Protein AF-A0A920TYU2-F1 (afdb_monomer_lite)

Sequence (42 aa):
MKSVRGMLPKTKLGNAMIKKLRVFSGPDHTHEAQAPKLWRYN

pLDDT: mean 92.22, std 6.38, range [64.5, 97.5]

Structure (mmCIF, N/CA/C/O backbone):
data_AF-A0A920TYU2-F1
#
_entry.id   AF-A0A920TYU2-F1
#
loop_
_atom_site.group_PDB
_atom_site.id
_atom_site.type_symbol
_atom_site.label_atom_id
_atom_site.label_alt_id
_atom_site.label_comp_id
_atom_site.label_asym_id
_atom_site.label_entity_id
_atom_site.label_seq_id
_atom_site.pdbx_PDB_ins_code
_atom_site.Cartn_x
_atom_site.Cartn_y
_atom_site.Cartn_z
_atom_site.occupancy
_atom_site.B_iso_or_equiv
_atom_site.auth_seq_id
_atom_site.auth_comp_id
_atom_site.auth_asym_id
_atom_site.auth_atom_id
_atom_site.pdbx_PDB_model_num
ATOM 1 N N . MET A 1 1 ? -4.858 3.615 -3.431 1.00 64.50 1 MET A N 1
ATOM 2 C CA . MET A 1 1 ? -4.713 3.085 -2.048 1.00 64.50 1 MET A CA 1
ATOM 3 C C . MET A 1 1 ? -5.990 3.120 -1.197 1.00 64.50 1 MET A C 1
ATOM 5 O O . MET A 1 1 ? -6.016 2.440 -0.177 1.00 64.50 1 MET A O 1
ATOM 9 N N . LYS A 1 2 ? -7.046 3.871 -1.569 1.00 77.88 2 LYS A N 1
ATOM 10 C CA . LYS A 1 2 ? -8.269 3.980 -0.747 1.00 77.88 2 LYS A CA 1
ATOM 11 C C . LYS A 1 2 ? -9.025 2.651 -0.588 1.00 77.88 2 LYS A C 1
ATOM 13 O O . LYS A 1 2 ? -9.419 2.345 0.530 1.00 77.88 2 LYS A O 1
ATOM 18 N N . SER A 1 3 ? -9.143 1.849 -1.649 1.00 91.25 3 SER A N 1
ATOM 19 C CA . SER A 1 3 ? -9.915 0.597 -1.622 1.00 91.25 3 SER A CA 1
ATOM 20 C C . SER A 1 3 ? -9.343 -0.420 -0.62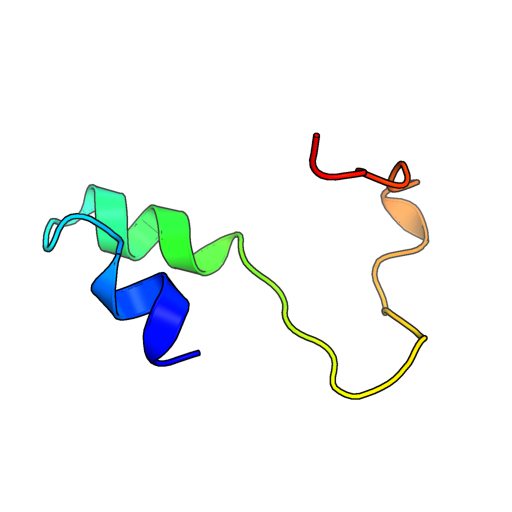9 1.00 91.25 3 SER A C 1
ATOM 22 O O . SER A 1 3 ? -10.006 -0.763 0.340 1.00 91.25 3 SER A O 1
ATOM 24 N N . VAL A 1 4 ? -8.070 -0.808 -0.779 1.00 92.44 4 VAL A N 1
ATOM 25 C CA . VAL A 1 4 ? -7.440 -1.804 0.112 1.00 92.44 4 VAL A CA 1
ATOM 26 C C . VAL A 1 4 ? -7.349 -1.313 1.561 1.00 92.44 4 VAL A C 1
ATOM 28 O O . VAL A 1 4 ? -7.580 -2.085 2.485 1.00 92.44 4 VAL A O 1
ATOM 31 N N . ARG A 1 5 ? -7.088 -0.016 1.791 1.00 92.19 5 ARG A N 1
ATOM 32 C CA . ARG A 1 5 ? -7.081 0.551 3.151 1.00 92.19 5 ARG A CA 1
ATOM 33 C C . ARG A 1 5 ? -8.454 0.462 3.826 1.00 92.19 5 ARG A C 1
ATOM 35 O O . ARG A 1 5 ? -8.503 0.275 5.035 1.00 92.19 5 ARG A O 1
ATOM 42 N N . GLY A 1 6 ? -9.541 0.594 3.064 1.00 94.75 6 GLY A N 1
ATOM 43 C CA . GLY A 1 6 ? -10.908 0.437 3.566 1.00 94.75 6 GLY A CA 1
ATOM 44 C C . GLY A 1 6 ? -11.272 -1.005 3.933 1.00 94.75 6 GLY A C 1
ATOM 45 O O . GLY A 1 6 ? -12.145 -1.204 4.768 1.00 94.75 6 GLY A O 1
ATOM 46 N N . MET A 1 7 ? -10.578 -1.991 3.356 1.00 96.69 7 MET A N 1
ATOM 47 C CA . MET A 1 7 ? -10.796 -3.421 3.613 1.00 96.69 7 MET A CA 1
ATOM 48 C C . MET A 1 7 ? -10.014 -3.948 4.827 1.00 96.69 7 MET A C 1
ATOM 50 O O . MET A 1 7 ? -10.243 -5.074 5.258 1.00 96.69 7 MET A O 1
ATOM 54 N N . LEU A 1 8 ? -9.083 -3.164 5.384 1.00 95.69 8 LEU A N 1
ATOM 55 C CA . LEU A 1 8 ? -8.311 -3.559 6.563 1.00 95.69 8 LEU A CA 1
ATOM 56 C C . LEU A 1 8 ? -9.006 -3.146 7.875 1.00 95.69 8 LEU A C 1
ATOM 58 O O . LEU A 1 8 ? -9.659 -2.100 7.927 1.00 95.69 8 LEU A O 1
ATOM 62 N N . PRO A 1 9 ? -8.799 -3.897 8.976 1.00 96.56 9 PRO A N 1
ATOM 63 C CA . PRO A 1 9 ? -9.277 -3.502 10.297 1.00 96.56 9 PRO A CA 1
ATOM 64 C C . PRO A 1 9 ? -8.696 -2.150 10.729 1.00 96.56 9 PRO A C 1
ATOM 66 O O . PRO A 1 9 ? -7.497 -1.900 10.591 1.00 96.56 9 PRO A O 1
ATOM 69 N N . LYS A 1 10 ? -9.520 -1.284 11.328 1.00 95.12 10 LYS A N 1
ATOM 70 C CA . LYS A 1 10 ? -9.103 0.043 11.819 1.00 95.12 10 LYS A CA 1
ATOM 71 C C . LYS A 1 10 ? -8.393 -0.044 13.178 1.00 95.12 10 LYS A C 1
ATOM 73 O O . LYS A 1 10 ? -8.816 0.560 14.157 1.00 95.12 10 LYS A O 1
ATOM 78 N N . THR A 1 11 ? -7.313 -0.818 13.242 1.00 97.50 11 THR A N 1
ATOM 79 C CA . THR A 1 11 ? -6.514 -1.056 14.454 1.00 97.50 11 THR A CA 1
ATOM 80 C C . THR A 1 11 ? -5.049 -0.672 14.234 1.00 97.50 11 THR A C 1
AT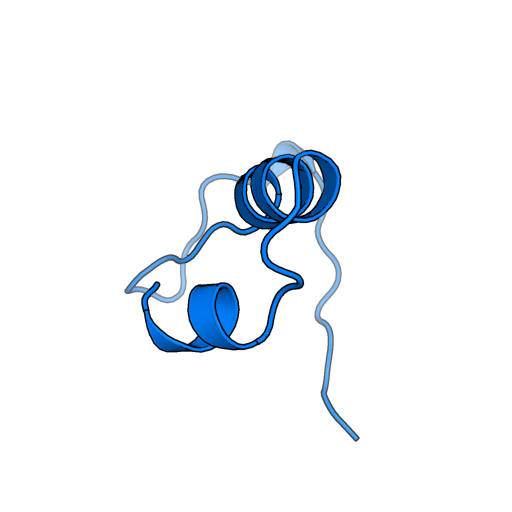OM 82 O O . THR A 1 11 ? -4.605 -0.446 13.104 1.00 97.50 11 THR A O 1
ATOM 85 N N . LYS A 1 12 ? -4.252 -0.629 15.313 1.00 97.50 12 LYS A N 1
ATOM 86 C CA . LYS A 1 12 ? -2.793 -0.427 15.217 1.00 97.50 12 LYS A CA 1
ATOM 87 C C . LYS A 1 12 ? -2.132 -1.478 14.311 1.00 97.50 12 LYS A C 1
ATOM 89 O O . LYS A 1 12 ? -1.260 -1.130 13.519 1.00 97.50 12 LYS A O 1
ATOM 94 N N . LEU A 1 13 ? -2.597 -2.730 14.374 1.00 96.69 13 LEU A N 1
ATOM 95 C CA . LEU A 1 13 ? -2.118 -3.811 13.512 1.00 96.69 13 LEU A CA 1
ATOM 96 C C . LEU A 1 13 ? -2.508 -3.587 12.045 1.00 96.69 13 LEU A C 1
ATOM 98 O O . LEU A 1 13 ? -1.649 -3.698 11.176 1.00 96.69 13 LEU A O 1
ATOM 102 N N . GLY A 1 14 ? -3.753 -3.195 11.755 1.00 96.44 14 GLY A N 1
ATOM 103 C CA . GLY A 1 14 ? -4.176 -2.888 10.382 1.00 96.44 14 GLY A CA 1
ATOM 104 C C . GLY A 1 14 ? -3.362 -1.752 9.749 1.00 96.44 14 GLY A C 1
ATOM 105 O O . GLY A 1 14 ? -2.943 -1.841 8.593 1.00 96.44 14 GLY A O 1
ATOM 106 N N . ASN A 1 15 ? -3.016 -0.732 10.541 1.00 95.81 15 ASN A N 1
ATOM 107 C CA . ASN A 1 15 ? -2.104 0.338 10.122 1.00 95.81 15 ASN A CA 1
ATOM 108 C C . ASN A 1 15 ? -0.665 -0.148 9.870 1.00 95.81 15 ASN A C 1
ATOM 110 O O . ASN A 1 15 ? 0.059 0.467 9.088 1.00 95.81 15 ASN A O 1
ATOM 114 N N . ALA A 1 16 ? -0.225 -1.232 10.511 1.00 97.38 16 ALA A N 1
ATOM 115 C CA . ALA A 1 16 ? 1.054 -1.864 10.201 1.00 97.38 16 ALA A CA 1
ATOM 116 C C . ALA A 1 16 ? 0.966 -2.737 8.936 1.00 97.38 16 ALA A C 1
ATOM 118 O O . ALA A 1 16 ? 1.895 -2.735 8.131 1.00 97.38 16 ALA A O 1
ATOM 119 N N . MET A 1 17 ? -0.157 -3.431 8.714 1.00 96.50 17 MET A N 1
ATOM 120 C CA . MET A 1 17 ? -0.375 -4.279 7.535 1.00 96.50 17 MET A CA 1
ATOM 121 C C . MET A 1 17 ? -0.323 -3.477 6.230 1.00 96.50 17 MET A C 1
ATOM 123 O O . MET A 1 17 ? 0.356 -3.894 5.293 1.00 96.50 17 MET A O 1
ATOM 127 N N . ILE A 1 18 ? -0.957 -2.298 6.176 1.00 96.38 18 ILE A N 1
ATOM 128 C CA . ILE A 1 18 ? -0.983 -1.479 4.950 1.00 96.38 18 ILE A CA 1
ATOM 129 C C . ILE A 1 18 ? 0.420 -1.045 4.489 1.00 96.38 18 ILE A C 1
ATOM 131 O O . ILE A 1 18 ? 0.630 -0.834 3.300 1.00 96.38 18 ILE A O 1
ATOM 135 N N . LYS A 1 19 ? 1.407 -0.973 5.396 1.00 94.50 19 LYS A N 1
ATOM 136 C CA . LYS A 1 19 ? 2.797 -0.610 5.061 1.00 94.50 19 LYS A CA 1
ATOM 137 C C . LYS A 1 19 ? 3.515 -1.666 4.209 1.00 94.50 19 LYS A C 1
ATOM 139 O O . LYS A 1 19 ? 4.528 -1.351 3.588 1.00 94.50 19 LYS A O 1
ATOM 144 N N . LYS A 1 20 ? 3.009 -2.905 4.176 1.00 94.19 20 LYS A N 1
ATOM 145 C CA . LYS A 1 20 ? 3.552 -3.993 3.347 1.00 94.19 20 LYS A CA 1
ATOM 146 C C . LYS A 1 20 ? 3.069 -3.928 1.893 1.00 94.19 20 LYS A C 1
ATOM 148 O O . LYS A 1 20 ? 3.690 -4.536 1.031 1.00 94.19 20 LYS A O 1
ATOM 153 N N . LEU A 1 21 ? 1.994 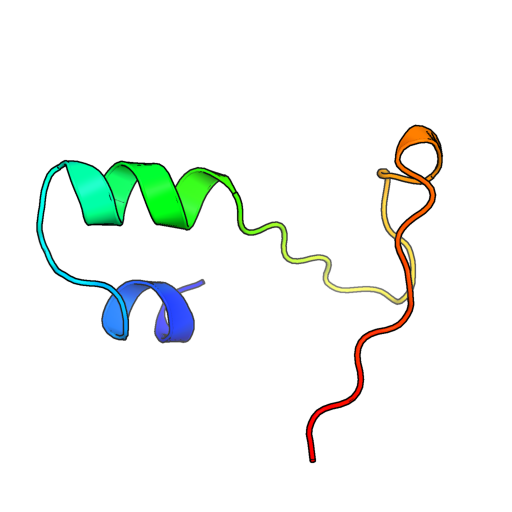-3.188 1.608 1.00 94.31 21 LEU A N 1
ATOM 154 C CA . LEU A 1 21 ? 1.446 -3.056 0.260 1.00 94.31 21 LEU A CA 1
ATOM 155 C C . LEU A 1 21 ? 2.208 -1.992 -0.539 1.00 94.31 21 LEU A C 1
ATOM 157 O O . LEU A 1 21 ? 2.280 -0.832 -0.130 1.00 94.31 21 LEU A O 1
ATOM 161 N N . ARG A 1 22 ? 2.709 -2.368 -1.718 1.00 93.06 22 ARG A N 1
ATOM 162 C CA . ARG A 1 22 ? 3.292 -1.452 -2.707 1.00 93.06 22 ARG A CA 1
ATOM 163 C C . ARG A 1 22 ? 2.463 -1.510 -3.986 1.00 93.06 22 ARG A C 1
ATOM 165 O O . ARG A 1 22 ? 2.136 -2.594 -4.450 1.00 93.06 22 ARG A O 1
ATOM 172 N N . VAL A 1 23 ? 2.077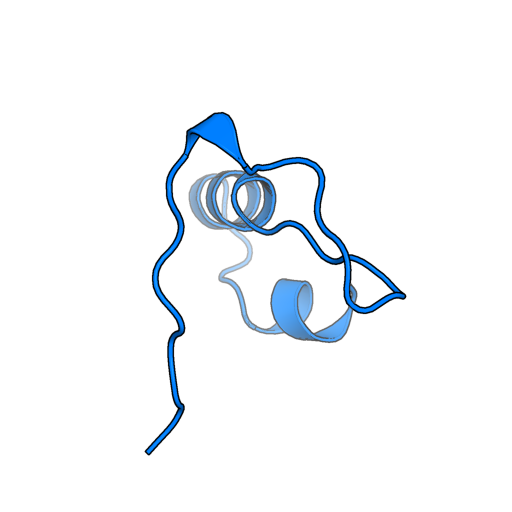 -0.344 -4.501 1.00 92.00 23 VAL A N 1
ATOM 173 C CA . VAL A 1 23 ? 1.258 -0.207 -5.713 1.00 92.00 23 VAL A CA 1
ATOM 174 C C . VAL A 1 23 ? 2.054 0.620 -6.708 1.00 92.00 23 VAL A C 1
ATOM 176 O O . VAL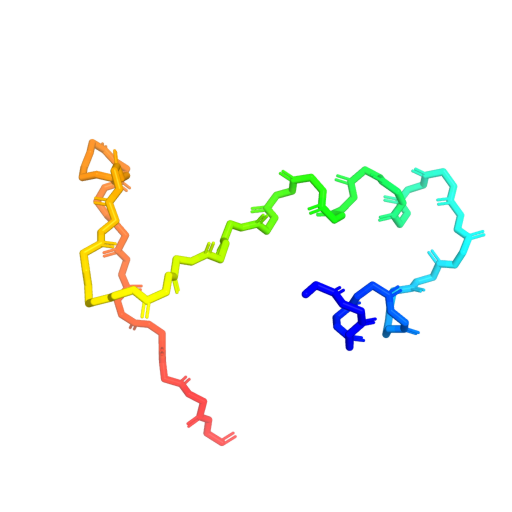 A 1 23 ? 2.422 1.751 -6.395 1.00 92.00 23 VAL A O 1
ATOM 179 N N . PHE A 1 24 ? 2.302 0.047 -7.878 1.00 93.62 24 PHE A N 1
ATOM 180 C CA . PHE A 1 24 ? 2.975 0.690 -9.001 1.00 93.62 24 PHE A CA 1
ATOM 181 C C . PHE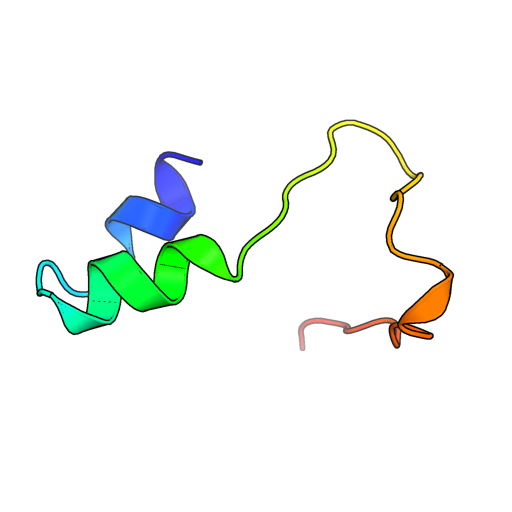 A 1 24 ? 1.938 0.950 -10.101 1.00 93.62 24 PHE A C 1
ATOM 183 O O . PHE A 1 24 ? 0.976 0.195 -10.231 1.00 93.62 24 PHE A O 1
ATOM 190 N N . SER A 1 25 ? 2.077 2.056 -10.833 1.00 93.06 25 SER A N 1
ATOM 191 C CA . SER A 1 25 ? 1.142 2.438 -11.903 1.00 93.06 25 SER A CA 1
ATOM 192 C C . SER A 1 25 ? 1.456 1.776 -13.246 1.00 93.06 25 SER A C 1
ATOM 194 O O . SER A 1 25 ? 0.569 1.695 -14.091 1.00 93.06 25 SER A O 1
ATOM 196 N N . GLY A 1 26 ? 2.702 1.342 -13.444 1.00 92.75 26 GLY A N 1
ATOM 197 C CA . GLY A 1 26 ? 3.180 0.665 -14.649 1.00 92.75 26 GLY A CA 1
ATOM 198 C C . GLY A 1 26 ? 3.428 -0.834 -14.436 1.00 92.75 26 GLY A C 1
ATOM 199 O O . GLY A 1 26 ? 3.162 -1.350 -13.348 1.00 92.75 26 GLY A O 1
ATOM 200 N N . PRO A 1 27 ? 3.940 -1.528 -15.468 1.00 92.81 27 PRO A N 1
ATOM 201 C CA . PRO A 1 27 ? 4.254 -2.955 -15.394 1.00 92.81 27 PRO A CA 1
ATOM 202 C C . PRO A 1 27 ? 5.481 -3.253 -14.517 1.00 92.81 27 PRO A C 1
ATOM 204 O O . PRO A 1 27 ? 5.599 -4.362 -14.000 1.00 92.81 27 PRO A O 1
ATOM 207 N N . ASP A 1 28 ? 6.360 -2.267 -14.325 1.00 92.50 28 ASP A N 1
ATOM 208 C CA . ASP A 1 28 ? 7.628 -2.434 -13.618 1.00 92.50 28 ASP A CA 1
ATOM 209 C C . ASP A 1 28 ? 7.510 -2.161 -12.111 1.00 92.50 28 ASP A C 1
ATOM 211 O O . ASP A 1 28 ? 6.721 -1.327 -11.651 1.00 92.50 28 ASP A O 1
ATOM 215 N N . HIS A 1 29 ? 8.357 -2.833 -11.327 1.00 91.06 29 HIS A N 1
ATOM 216 C CA . HIS A 1 29 ? 8.501 -2.609 -9.889 1.00 91.06 29 HIS A CA 1
ATOM 217 C C . HIS A 1 29 ? 9.977 -2.565 -9.472 1.00 91.06 29 HIS A C 1
ATOM 219 O O . HIS A 1 29 ? 10.812 -3.281 -10.012 1.00 91.06 29 HIS A O 1
ATOM 225 N N . THR A 1 30 ? 10.310 -1.817 -8.420 1.00 94.19 30 THR A N 1
ATOM 226 C CA . THR A 1 30 ? 11.700 -1.685 -7.929 1.00 94.19 30 THR A CA 1
ATOM 227 C C . THR A 1 30 ? 12.178 -2.855 -7.050 1.00 94.19 30 THR A C 1
ATOM 229 O O . THR A 1 30 ? 13.248 -2.793 -6.452 1.00 94.19 30 THR A O 1
ATOM 232 N N . HIS A 1 31 ? 11.381 -3.919 -6.913 1.00 91.81 31 HIS A N 1
ATOM 233 C CA . HIS A 1 31 ? 11.586 -5.015 -5.954 1.00 91.81 31 HIS A CA 1
ATOM 234 C C . HIS A 1 31 ? 12.258 -6.262 -6.561 1.00 91.81 31 HIS A C 1
ATOM 236 O O . HIS A 1 31 ? 11.996 -7.385 -6.133 1.00 91.81 31 HIS A O 1
ATOM 242 N N . GLU A 1 32 ? 13.136 -6.091 -7.547 1.00 91.06 32 GLU A N 1
ATOM 243 C CA . GLU A 1 32 ? 13.786 -7.212 -8.248 1.00 91.06 32 GLU A CA 1
ATOM 244 C C . GLU A 1 32 ? 14.597 -8.114 -7.304 1.00 91.06 32 GLU A C 1
ATOM 246 O O . GLU A 1 32 ? 14.500 -9.338 -7.375 1.00 91.06 32 GLU A O 1
ATOM 251 N N . ALA A 1 33 ? 15.297 -7.523 -6.329 1.00 93.75 33 ALA A N 1
ATOM 252 C CA . ALA A 1 33 ? 16.099 -8.257 -5.347 1.00 93.75 33 ALA A CA 1
ATOM 253 C C . ALA A 1 33 ? 15.285 -9.221 -4.458 1.00 93.75 33 ALA A C 1
ATOM 255 O O . ALA A 1 33 ? 15.854 -10.119 -3.844 1.00 93.75 33 ALA A O 1
ATOM 256 N N . GLN A 1 34 ? 13.961 -9.044 -4.366 1.00 92.56 34 GLN A N 1
ATOM 257 C CA . GLN A 1 34 ? 13.087 -9.891 -3.546 1.00 92.56 34 GLN A CA 1
ATOM 258 C C . GLN A 1 34 ? 12.625 -11.161 -4.279 1.00 92.56 34 GLN A C 1
ATOM 260 O O . GLN A 1 34 ? 11.943 -11.979 -3.665 1.00 92.56 34 GLN A O 1
ATOM 265 N N . ALA A 1 35 ? 12.969 -11.319 -5.566 1.00 92.56 35 ALA A N 1
ATOM 266 C CA . ALA A 1 35 ? 12.547 -12.431 -6.423 1.00 92.56 35 ALA A CA 1
ATOM 267 C C . ALA A 1 35 ? 11.042 -12.777 -6.279 1.00 92.56 35 ALA A C 1
ATOM 269 O O . ALA A 1 35 ? 10.686 -13.908 -5.924 1.00 92.56 35 ALA A O 1
ATOM 270 N N . PRO A 1 36 ? 10.134 -11.802 -6.497 1.00 92.88 36 PRO A N 1
ATOM 271 C CA . PRO A 1 36 ? 8.708 -12.004 -6.281 1.00 92.88 36 PRO A CA 1
ATOM 272 C C . PRO A 1 36 ? 8.130 -13.037 -7.255 1.00 92.88 36 PRO A C 1
ATOM 274 O O . PRO A 1 36 ? 8.476 -13.081 -8.435 1.00 92.88 36 PRO A O 1
ATOM 277 N N . LYS A 1 37 ? 7.204 -13.862 -6.760 1.00 93.31 37 LYS A N 1
ATOM 278 C CA . LYS A 1 37 ? 6.477 -14.842 -7.577 1.00 93.31 37 LYS A CA 1
ATOM 279 C C . LYS A 1 37 ? 5.169 -14.243 -8.078 1.00 93.31 37 LYS A C 1
ATOM 281 O O . LYS A 1 37 ? 4.467 -13.569 -7.324 1.00 93.31 37 LYS A O 1
ATOM 286 N N . LEU A 1 38 ? 4.818 -14.545 -9.328 1.00 92.75 38 LEU A N 1
ATOM 287 C CA . LEU A 1 38 ? 3.533 -14.155 -9.897 1.00 92.75 38 LEU A CA 1
ATOM 288 C C . LEU A 1 38 ? 2.396 -14.848 -9.134 1.00 92.75 38 LEU A C 1
ATOM 290 O O . LEU A 1 38 ? 2.270 -16.071 -9.168 1.00 92.75 38 LEU A O 1
ATOM 294 N N . TRP A 1 39 ? 1.564 -14.053 -8.465 1.00 92.06 39 TRP A N 1
ATOM 295 C CA . TRP A 1 39 ? 0.356 -14.525 -7.797 1.00 92.06 39 TRP A CA 1
ATOM 296 C C . TRP A 1 39 ? -0.849 -14.359 -8.726 1.00 92.06 39 TRP A C 1
ATOM 298 O O . TRP A 1 39 ? -1.084 -13.266 -9.245 1.00 92.06 39 TRP A O 1
ATOM 308 N N . ARG A 1 40 ? -1.618 -15.430 -8.939 1.00 92.44 40 ARG A N 1
ATOM 309 C CA . ARG A 1 40 ? -2.890 -15.395 -9.676 1.00 92.44 40 ARG A CA 1
ATOM 310 C C . ARG A 1 40 ? -4.040 -15.509 -8.677 1.00 92.44 40 ARG A C 1
ATOM 312 O O . ARG A 1 40 ? -3.903 -16.203 -7.675 1.00 92.44 40 ARG A O 1
ATOM 319 N N . TYR A 1 41 ? -5.128 -14.780 -8.920 1.00 87.75 41 TYR A N 1
ATOM 320 C CA . TYR A 1 41 ? -6.368 -14.967 -8.169 1.00 87.75 41 TYR A CA 1
ATOM 321 C C . TYR A 1 41 ? -7.189 -16.064 -8.854 1.00 87.75 41 TYR A C 1
ATOM 323 O O . TYR A 1 41 ? -7.200 -16.132 -10.086 1.00 87.75 41 TYR A O 1
ATOM 331 N N . ASN A 1 42 ? -7.835 -16.909 -8.053 1.00 70.94 42 ASN A N 1
ATOM 332 C CA . ASN A 1 42 ? -8.641 -18.046 -8.488 1.00 70.94 42 ASN A CA 1
ATOM 333 C C . ASN A 1 42 ? -10.052 -17.861 -7.942 1.00 70.94 42 ASN A C 1
ATOM 335 O O . ASN A 1 42 ? -10.142 -17.502 -6.743 1.00 70.94 42 ASN A O 1
#

Secondary structure (DSSP, 8-state):
-HHHHHHS-SSHHHHHHGGG----SSS--S-GGG--------

Radius of gyration: 12.69 Å; chains: 1; bounding box: 27×22×31 Å

Foldseek 3Di:
DVPVLVVFDPDPVSVVVVVPDDDDPDPDDPPVVVVDDDDDDD